Protein AF-0000000070449171 (afdb_homodimer)

Structure (mmCIF, N/CA/C/O backbone):
data_AF-0000000070449171-model_v1
#
loop_
_entity.id
_entity.type
_entity.pdbx_description
1 polymer 'BTB domain-containing protein'
#
loop_
_atom_site.group_PDB
_atom_site.id
_atom_site.type_symbol
_atom_site.label_atom_id
_atom_site.label_alt_id
_atom_site.label_comp_id
_atom_site.label_asym_id
_atom_site.label_entity_id
_atom_site.label_seq_id
_atom_site.pdbx_PDB_ins_code
_atom_site.Cartn_x
_atom_site.Cartn_y
_atom_site.Cartn_z
_atom_site.occupancy
_atom_site.B_iso_or_equiv
_atom_site.auth_seq_id
_atom_site.auth_comp_id
_atom_site.auth_asym_id
_atom_site.auth_atom_id
_atom_site.pdbx_PDB_model_num
ATOM 1 N N . MET A 1 1 ? 12.438 19.812 -3.943 1 69.62 1 MET A N 1
ATOM 2 C CA . MET A 1 1 ? 13.562 18.891 -3.783 1 69.62 1 MET A CA 1
ATOM 3 C C . MET A 1 1 ? 13.094 17.453 -3.805 1 69.62 1 MET A C 1
ATOM 5 O O . MET A 1 1 ? 12.023 17.125 -3.287 1 69.62 1 MET A O 1
ATOM 9 N N . GLU A 1 2 ? 13.648 16.672 -4.684 1 76.88 2 GLU A N 1
ATOM 10 C CA . GLU A 1 2 ? 13.242 15.281 -4.844 1 76.88 2 GLU A CA 1
ATOM 11 C C . GLU A 1 2 ? 14.25 14.336 -4.195 1 76.88 2 GLU A C 1
ATOM 13 O O . GLU A 1 2 ? 15.453 14.586 -4.234 1 76.88 2 GLU A O 1
ATOM 18 N N . ILE A 1 3 ? 13.789 13.547 -3.246 1 82.44 3 ILE A N 1
ATOM 19 C CA . ILE A 1 3 ? 14.633 12.516 -2.654 1 82.44 3 ILE A CA 1
ATOM 20 C C . ILE A 1 3 ? 14.898 11.414 -3.68 1 82.44 3 ILE A C 1
ATOM 22 O O . ILE A 1 3 ? 13.969 10.773 -4.172 1 82.44 3 ILE A O 1
ATOM 26 N N . PRO A 1 4 ? 16.156 11.227 -4.027 1 81.81 4 PRO A N 1
ATOM 27 C CA . PRO A 1 4 ? 16.469 10.188 -5.012 1 81.81 4 PRO A CA 1
ATOM 28 C C . PRO A 1 4 ? 16.078 8.789 -4.531 1 81.81 4 PRO A C 1
ATOM 30 O O . PRO A 1 4 ? 16.219 8.484 -3.346 1 81.81 4 PRO A O 1
ATOM 33 N N . ASN A 1 5 ? 15.492 7.977 -5.328 1 88.94 5 ASN A N 1
ATOM 34 C CA . ASN A 1 5 ? 15.164 6.578 -5.082 1 88.94 5 ASN A CA 1
ATOM 35 C C . ASN A 1 5 ? 14.156 6.434 -3.943 1 88.94 5 ASN A C 1
ATOM 37 O O . ASN A 1 5 ? 14.148 5.418 -3.244 1 88.94 5 ASN A O 1
ATOM 41 N N . PHE A 1 6 ? 13.43 7.488 -3.67 1 92 6 PHE A N 1
ATOM 42 C CA . PHE A 1 6 ? 12.43 7.484 -2.613 1 92 6 PHE A CA 1
ATOM 43 C C . PHE A 1 6 ? 11.477 6.301 -2.775 1 92 6 PHE A C 1
ATOM 45 O O . PHE A 1 6 ? 11.219 5.57 -1.817 1 92 6 PHE A O 1
ATOM 52 N N . GLY A 1 7 ? 11 6.082 -3.969 1 94.62 7 GLY A N 1
ATOM 53 C CA . GLY A 1 7 ? 10.086 4.984 -4.23 1 94.62 7 GLY A CA 1
ATOM 54 C C . GLY A 1 7 ? 10.672 3.627 -3.885 1 94.62 7 GLY A C 1
ATOM 55 O O . GLY A 1 7 ? 9.969 2.764 -3.35 1 94.62 7 GLY A O 1
ATOM 56 N N . ASN A 1 8 ? 11.938 3.512 -4.141 1 93.81 8 ASN A N 1
ATOM 57 C CA . ASN A 1 8 ? 12.602 2.254 -3.805 1 93.81 8 ASN A CA 1
ATOM 58 C C . ASN A 1 8 ? 12.625 2.02 -2.297 1 93.81 8 ASN A C 1
ATOM 60 O O . ASN A 1 8 ? 12.445 0.893 -1.835 1 93.81 8 ASN A O 1
ATOM 64 N N . SER A 1 9 ? 12.906 3.078 -1.554 1 94.5 9 SER A N 1
ATOM 65 C CA . SER 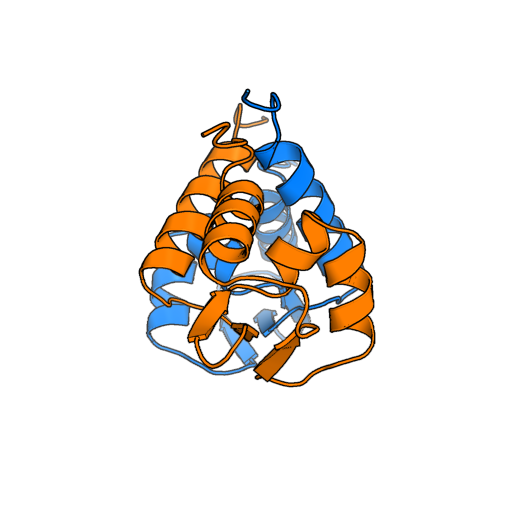A 1 9 ? 12.93 2.963 -0.099 1 94.5 9 SER A CA 1
ATOM 66 C C . SER A 1 9 ? 11.547 2.617 0.449 1 94.5 9 SER A C 1
ATOM 68 O O . SER A 1 9 ? 11.422 1.805 1.369 1 94.5 9 SER A O 1
ATOM 70 N N . ILE A 1 10 ? 10.562 3.203 -0.082 1 95.81 10 ILE A N 1
ATOM 71 C CA . ILE A 1 10 ? 9.203 2.932 0.371 1 95.81 10 ILE A CA 1
ATOM 72 C C . ILE A 1 10 ? 8.836 1.479 0.077 1 95.81 10 ILE A C 1
ATOM 74 O O . ILE A 1 10 ? 8.281 0.785 0.933 1 95.81 10 ILE A O 1
ATOM 78 N N . LEU A 1 11 ? 9.156 1.033 -1.124 1 96 11 LEU A N 1
ATOM 79 C CA . LEU A 1 11 ? 8.836 -0.342 -1.486 1 96 11 LEU A CA 1
ATOM 80 C C . LEU A 1 11 ? 9.562 -1.329 -0.583 1 96 11 LEU A C 1
ATOM 82 O O . LEU A 1 11 ? 9.016 -2.367 -0.214 1 96 11 LEU A O 1
ATOM 86 N N . GLU A 1 12 ? 10.797 -1.01 -0.216 1 95.88 12 GLU A N 1
ATOM 87 C CA . GLU A 1 12 ? 11.539 -1.842 0.726 1 95.88 12 GLU A CA 1
ATOM 88 C C . GLU A 1 12 ? 10.828 -1.921 2.072 1 95.88 12 GLU A C 1
ATOM 90 O O . GLU A 1 12 ? 10.75 -2.994 2.676 1 95.88 12 GLU A O 1
ATOM 95 N N 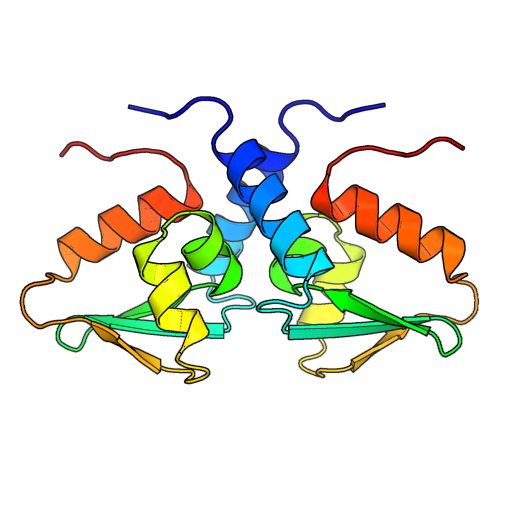. CYS A 1 13 ? 10.383 -0.818 2.543 1 97 13 CYS A N 1
ATOM 96 C CA . CYS A 1 13 ? 9.641 -0.789 3.799 1 97 13 CYS A CA 1
ATOM 97 C C . CYS A 1 13 ? 8.344 -1.582 3.688 1 97 13 CYS A C 1
ATOM 99 O O . CYS A 1 13 ? 7.992 -2.338 4.594 1 97 13 CYS A O 1
ATOM 101 N N . LEU A 1 14 ? 7.684 -1.421 2.586 1 97.81 14 LEU A N 1
ATOM 102 C CA . LEU A 1 14 ? 6.453 -2.176 2.369 1 97.81 14 LEU A CA 1
ATOM 103 C C . LEU A 1 14 ? 6.727 -3.676 2.389 1 97.81 14 LEU A C 1
ATOM 105 O O . LEU A 1 14 ? 5.941 -4.449 2.941 1 97.81 14 LEU A O 1
ATOM 109 N N . ASN A 1 15 ? 7.832 -4.047 1.754 1 97.56 15 ASN A N 1
ATOM 110 C CA . ASN A 1 15 ? 8.203 -5.457 1.777 1 97.56 15 ASN A CA 1
ATOM 111 C C . ASN A 1 15 ? 8.445 -5.949 3.201 1 97.56 15 ASN A C 1
ATOM 113 O O . ASN A 1 15 ? 8.031 -7.055 3.559 1 97.56 15 ASN A O 1
ATOM 117 N N . GLU A 1 16 ? 9.094 -5.145 4.035 1 97.62 16 GLU A N 1
ATOM 118 C CA . GLU A 1 16 ? 9.312 -5.496 5.434 1 97.62 16 GLU A CA 1
ATOM 119 C C . GLU A 1 16 ? 7.996 -5.633 6.188 1 97.62 16 GLU A C 1
ATOM 121 O O . GLU A 1 16 ? 7.828 -6.543 7 1 97.62 16 GLU A O 1
ATOM 126 N N . GLN A 1 17 ? 7.172 -4.734 5.957 1 97.19 17 GLN A N 1
ATOM 127 C CA . GLN A 1 17 ? 5.844 -4.812 6.555 1 97.19 17 GLN A CA 1
ATOM 128 C C . GLN A 1 17 ? 5.152 -6.121 6.191 1 97.19 17 GLN A C 1
ATOM 130 O O . GLN A 1 17 ? 4.602 -6.801 7.059 1 97.19 17 GLN A O 1
ATOM 135 N N . ARG A 1 18 ? 5.18 -6.453 4.891 1 97.31 18 ARG A N 1
ATOM 136 C CA . ARG A 1 18 ? 4.559 -7.684 4.418 1 97.31 18 ARG A CA 1
ATOM 137 C C . ARG A 1 18 ? 5.156 -8.898 5.117 1 97.31 18 ARG A C 1
ATOM 139 O O . ARG A 1 18 ? 4.422 -9.789 5.566 1 97.31 18 ARG A O 1
ATOM 146 N N . LEU A 1 19 ? 6.469 -8.922 5.234 1 96.19 19 LEU A N 1
ATOM 147 C CA . LEU A 1 19 ? 7.164 -10.047 5.84 1 96.19 19 LEU A CA 1
ATOM 148 C C . LEU A 1 19 ? 6.801 -10.18 7.316 1 96.19 19 LEU A C 1
ATOM 150 O O . LEU A 1 19 ? 6.82 -11.281 7.867 1 96.19 19 LEU A O 1
ATOM 154 N N . GLN A 1 20 ? 6.348 -9.086 7.914 1 96.12 20 GLN A N 1
ATOM 155 C CA . GLN A 1 20 ? 5.949 -9.078 9.32 1 96.12 20 GLN A CA 1
ATOM 156 C C . GLN A 1 20 ? 4.438 -9.219 9.461 1 96.12 20 GLN A C 1
ATOM 158 O O . GLN A 1 20 ? 3.916 -9.242 10.578 1 96.12 20 GLN A O 1
ATOM 163 N N . GLY A 1 21 ? 3.697 -9.266 8.328 1 95.5 21 GLY A N 1
ATOM 164 C CA . GLY A 1 21 ? 2.246 -9.359 8.352 1 95.5 21 GLY A CA 1
ATOM 165 C C . GLY A 1 21 ? 1.575 -8.062 8.766 1 95.5 21 GLY A C 1
ATOM 166 O O . GLY A 1 21 ? 0.448 -8.07 9.258 1 95.5 21 GLY A O 1
ATOM 167 N N . LEU A 1 22 ? 2.322 -6.969 8.57 1 94.31 22 LEU A N 1
ATOM 168 C CA . LEU A 1 22 ? 1.827 -5.672 9.016 1 94.31 22 LEU A CA 1
ATOM 169 C C . LEU A 1 22 ? 1.048 -4.977 7.906 1 94.31 22 LEU A C 1
ATOM 171 O O . LEU A 1 22 ? 1.502 -4.93 6.758 1 94.31 22 LEU A O 1
ATOM 175 N N . PHE A 1 23 ? -0.17 -4.457 8.234 1 94.75 23 PHE A N 1
ATOM 176 C CA . PHE A 1 23 ? -1.026 -3.629 7.395 1 94.75 23 PHE A CA 1
ATOM 177 C C . PHE A 1 23 ? -1.477 -4.398 6.156 1 94.75 23 PHE A C 1
ATOM 179 O O . PHE A 1 23 ? -1.854 -3.795 5.152 1 94.75 23 PHE A O 1
ATOM 186 N N . CYS A 1 24 ? -1.362 -5.66 6.113 1 96.62 24 CYS A N 1
ATOM 187 C CA . CYS A 1 24 ? -1.848 -6.449 4.984 1 96.62 24 CYS A CA 1
ATOM 188 C C . CYS A 1 24 ? -3.369 -6.535 4.992 1 96.62 24 CYS A C 1
ATOM 190 O O . CYS A 1 24 ? -3.971 -6.84 6.023 1 96.62 24 CYS A O 1
ATOM 192 N N . ASP A 1 25 ? -3.939 -6.375 3.795 1 95.81 25 ASP A N 1
ATOM 193 C CA . ASP A 1 25 ? -5.398 -6.367 3.75 1 95.81 25 ASP A CA 1
ATOM 194 C C . ASP A 1 25 ? -5.926 -7.496 2.867 1 95.81 25 ASP A C 1
ATOM 196 O O . ASP A 1 25 ? -7.129 -7.578 2.605 1 95.81 25 ASP A O 1
ATOM 200 N N . VAL A 1 26 ? -5.059 -8.367 2.363 1 96.38 26 VAL A N 1
ATOM 201 C CA . VAL A 1 26 ? -5.516 -9.508 1.575 1 96.38 26 VAL A CA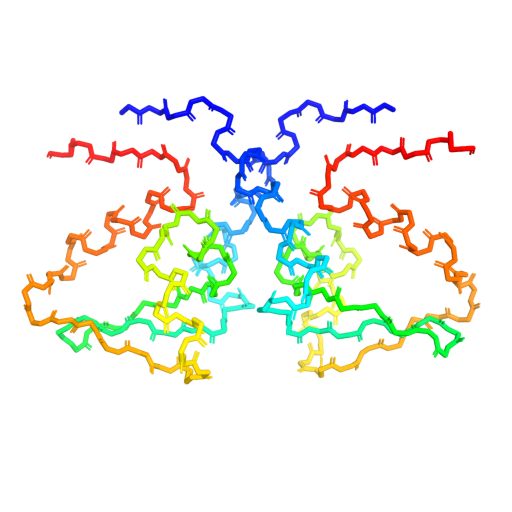 1
ATOM 202 C C . VAL A 1 26 ? -4.637 -10.727 1.866 1 96.38 26 VAL A C 1
ATOM 204 O O . VAL A 1 26 ? -3.441 -10.586 2.141 1 96.38 26 VAL A O 1
ATOM 207 N N . SER A 1 27 ? -5.207 -11.836 1.903 1 98 27 SER A N 1
ATOM 208 C CA . SER A 1 27 ? -4.52 -13.117 1.893 1 98 27 SER A CA 1
ATOM 209 C C . SER A 1 27 ? -4.777 -13.875 0.591 1 98 27 SER A C 1
ATOM 211 O O . SER A 1 27 ? -5.926 -14.141 0.237 1 98 27 SER A O 1
ATOM 213 N N . VAL A 1 28 ? -3.764 -14.164 -0.137 1 96.75 28 VAL A N 1
ATOM 214 C CA . VAL A 1 28 ? -3.873 -14.922 -1.377 1 96.75 28 VAL A CA 1
ATOM 215 C C . VAL A 1 28 ? -3.613 -16.406 -1.099 1 96.75 28 VAL A C 1
ATOM 217 O O . VAL A 1 28 ? -2.543 -16.766 -0.612 1 96.75 28 VAL A O 1
ATOM 220 N N . VAL A 1 29 ? -4.566 -17.219 -1.411 1 97.75 29 VAL A N 1
ATOM 221 C CA . VAL A 1 29 ? -4.461 -18.641 -1.107 1 97.75 29 VAL A CA 1
ATOM 222 C C . VAL A 1 29 ? -4.133 -19.422 -2.379 1 97.75 29 VAL A C 1
ATOM 224 O O . VAL A 1 29 ? -4.816 -19.281 -3.396 1 97.75 29 VAL A O 1
ATOM 227 N N . VAL A 1 30 ? -3.074 -20.125 -2.273 1 96.19 30 VAL A N 1
ATOM 228 C CA . VAL A 1 30 ? -2.625 -21 -3.355 1 96.19 30 VAL A CA 1
ATOM 229 C C . VAL A 1 30 ? -2.475 -22.422 -2.838 1 96.19 30 VAL A C 1
ATOM 231 O O . VAL A 1 30 ? -1.587 -22.719 -2.029 1 96.19 30 VAL A O 1
ATOM 234 N N . LYS A 1 31 ? -3.32 -23.297 -3.32 1 96.12 31 LYS A N 1
ATOM 235 C CA . LYS A 1 31 ? -3.32 -24.703 -2.918 1 96.12 31 LYS A CA 1
ATOM 236 C C . LYS A 1 31 ? -3.25 -24.844 -1.399 1 96.12 31 LYS A C 1
ATOM 238 O O . LYS A 1 31 ? -2.426 -25.594 -0.876 1 96.12 31 LYS A O 1
ATOM 243 N N . GLY A 1 32 ? -4.012 -24.109 -0.748 1 95.69 32 GLY A N 1
ATOM 244 C CA . GLY A 1 32 ? -4.164 -24.219 0.694 1 95.69 32 GLY A CA 1
ATOM 245 C C . GLY A 1 32 ? -3.145 -23.406 1.467 1 95.69 32 GLY A C 1
ATOM 246 O O . GLY A 1 32 ? -3.223 -23.297 2.693 1 95.69 32 GLY A O 1
ATOM 247 N N . HIS A 1 33 ? -2.152 -22.781 0.855 1 97 33 HIS A N 1
ATOM 248 C CA . HIS A 1 33 ? -1.165 -21.922 1.505 1 97 33 HIS A CA 1
ATOM 249 C C . HIS A 1 33 ? -1.551 -20.453 1.394 1 97 33 HIS A C 1
ATOM 251 O O . HIS A 1 33 ? -1.795 -19.953 0.293 1 97 33 HIS A O 1
ATOM 257 N N . ALA A 1 34 ? -1.559 -19.812 2.5 1 97.19 34 ALA A N 1
ATOM 258 C CA . ALA A 1 34 ? -1.958 -18.406 2.527 1 97.19 34 ALA A CA 1
ATOM 259 C C . ALA A 1 34 ? -0.739 -17.5 2.537 1 97.19 34 ALA A C 1
ATOM 261 O O . ALA A 1 34 ? 0.217 -17.734 3.281 1 97.19 34 ALA A O 1
ATOM 262 N N . PHE A 1 35 ? -0.812 -16.453 1.698 1 97.19 35 PHE A N 1
ATOM 263 C CA . PHE A 1 35 ? 0.196 -15.406 1.624 1 97.19 35 PHE A CA 1
ATOM 264 C C . PHE A 1 35 ? -0.427 -14.039 1.879 1 97.19 35 PHE A C 1
ATOM 266 O O . PHE A 1 35 ? -1.294 -13.594 1.122 1 97.19 35 PHE A O 1
ATOM 273 N N . LYS A 1 36 ? 0.024 -13.375 2.908 1 97.75 36 LYS A N 1
ATOM 274 C CA . LYS A 1 36 ? -0.478 -12.039 3.213 1 97.75 36 LYS A CA 1
ATOM 275 C C . LYS A 1 36 ? 0.198 -10.984 2.338 1 97.75 36 LYS A C 1
ATOM 277 O O . LYS A 1 36 ? 1.395 -11.078 2.057 1 97.75 36 LYS A O 1
ATOM 282 N N . ALA A 1 37 ? -0.631 -10.023 1.954 1 98 37 ALA A N 1
ATOM 283 C CA . ALA A 1 37 ? -0.087 -8.961 1.111 1 98 37 ALA A CA 1
ATOM 284 C C . ALA A 1 37 ? -0.945 -7.703 1.194 1 98 37 ALA A C 1
ATOM 286 O O . ALA A 1 37 ? -1.974 -7.688 1.875 1 98 37 ALA A O 1
ATOM 287 N N . HIS A 1 38 ? -0.41 -6.688 0.634 1 98.25 38 HIS A N 1
ATOM 288 C CA . HIS A 1 38 ? -1.18 -5.469 0.421 1 98.25 38 HIS A CA 1
ATOM 289 C C . HIS A 1 38 ? -1.84 -5.465 -0.954 1 98.25 38 HIS A C 1
ATOM 291 O O . HIS A 1 38 ? -1.155 -5.555 -1.976 1 98.25 38 HIS A O 1
ATOM 297 N N . ARG A 1 39 ? -3.182 -5.273 -1.076 1 96.88 39 ARG A N 1
ATOM 298 C CA . ARG A 1 39 ? -3.898 -5.219 -2.348 1 96.88 39 ARG A CA 1
ATOM 299 C C . ARG A 1 39 ? -3.314 -4.141 -3.258 1 96.88 39 ARG A C 1
ATOM 301 O O . ARG A 1 39 ? -3.066 -4.391 -4.441 1 96.88 39 ARG A O 1
ATOM 308 N N . ALA A 1 40 ? -3.09 -2.979 -2.68 1 97 40 ALA A N 1
ATOM 309 C CA . ALA A 1 40 ? -2.646 -1.822 -3.453 1 97 40 ALA A CA 1
ATOM 310 C C . ALA A 1 40 ? -1.298 -2.09 -4.113 1 97 40 ALA A C 1
ATOM 312 O O . ALA A 1 40 ? -1.088 -1.731 -5.277 1 97 40 ALA A O 1
ATOM 313 N N . VAL A 1 41 ? -0.323 -2.73 -3.404 1 98 41 VAL A N 1
ATOM 314 C CA . VAL A 1 41 ? 1.004 -3.004 -3.947 1 98 41 VAL A CA 1
ATOM 315 C C . VAL A 1 41 ? 0.902 -4.039 -5.066 1 98 41 VAL A C 1
ATOM 317 O O . VAL A 1 41 ? 1.483 -3.859 -6.141 1 98 41 VAL A O 1
ATOM 320 N N . LEU A 1 42 ? 0.134 -5.113 -4.832 1 96.69 42 LEU A N 1
ATOM 321 C CA . LEU A 1 42 ? -0.043 -6.133 -5.859 1 96.69 42 LEU A CA 1
ATOM 322 C C . LEU A 1 42 ? -0.696 -5.543 -7.105 1 96.69 42 LEU A C 1
ATOM 324 O O . LEU A 1 42 ? -0.255 -5.805 -8.227 1 96.69 42 LEU A O 1
ATOM 328 N N . ALA A 1 43 ? -1.74 -4.711 -6.93 1 96.75 43 ALA A N 1
ATOM 329 C CA . ALA A 1 43 ? -2.447 -4.094 -8.047 1 96.75 43 ALA A CA 1
ATOM 330 C C . ALA A 1 43 ? -1.547 -3.111 -8.789 1 96.75 43 ALA A C 1
ATOM 332 O O . ALA A 1 43 ? -1.683 -2.93 -10.008 1 96.75 43 ALA A O 1
ATOM 333 N N . ALA A 1 44 ? -0.666 -2.5 -8.078 1 96.25 44 ALA A N 1
ATOM 334 C CA . ALA A 1 44 ? 0.265 -1.547 -8.68 1 96.25 44 ALA A CA 1
ATOM 335 C C . ALA A 1 44 ? 1.316 -2.262 -9.523 1 96.25 44 ALA A C 1
ATOM 337 O O . ALA A 1 44 ? 1.813 -1.708 -10.508 1 96.25 44 ALA A O 1
ATOM 338 N N . SER A 1 45 ? 1.685 -3.48 -9.164 1 93.38 45 SER A N 1
ATOM 339 C CA . SER A 1 45 ? 2.799 -4.199 -9.773 1 93.38 45 SER A CA 1
ATOM 340 C C . SER A 1 45 ? 2.322 -5.109 -10.898 1 93.38 45 SER A C 1
ATOM 342 O O . SER A 1 45 ? 3.109 -5.5 -11.766 1 93.38 45 SER A O 1
ATOM 344 N N . SER A 1 46 ? 1.056 -5.535 -10.875 1 91.75 46 SER A N 1
ATOM 345 C CA . SER A 1 46 ? 0.546 -6.555 -11.789 1 91.75 46 SER A CA 1
ATOM 346 C C . SER A 1 46 ? -0.878 -6.238 -12.234 1 91.75 46 SER A C 1
ATOM 348 O O . SER A 1 46 ? -1.768 -6.055 -11.398 1 91.75 46 SER A O 1
ATOM 350 N N . SER A 1 47 ? -1.125 -6.25 -13.547 1 91.25 47 SER A N 1
ATOM 351 C CA . SER A 1 47 ? -2.461 -6.039 -14.094 1 91.25 47 SER A CA 1
ATOM 352 C C . SER A 1 47 ? -3.4 -7.18 -13.719 1 91.25 47 SER A C 1
ATOM 354 O O . SER A 1 47 ? -4.605 -6.973 -13.57 1 91.25 47 SER A O 1
ATOM 356 N N . TYR A 1 48 ? -2.918 -8.281 -13.609 1 90.56 48 TYR A N 1
ATOM 357 C CA . TYR A 1 48 ? -3.729 -9.422 -13.188 1 90.56 48 TYR A CA 1
ATOM 358 C C . TYR A 1 48 ? -4.336 -9.172 -11.812 1 90.56 48 TYR A C 1
ATOM 360 O O . TYR A 1 48 ? -5.547 -9.305 -11.625 1 90.56 48 TYR A O 1
ATOM 368 N N . PHE A 1 49 ? -3.518 -8.781 -10.891 1 93.94 49 PHE A N 1
ATOM 369 C CA . PHE A 1 49 ? -4.008 -8.539 -9.539 1 93.94 49 PHE A CA 1
ATOM 370 C C . PHE A 1 49 ? -4.891 -7.293 -9.5 1 93.94 49 PHE A C 1
ATOM 372 O O . PHE A 1 49 ? -5.863 -7.242 -8.742 1 93.94 49 PHE A O 1
ATOM 379 N N . ARG A 1 50 ? -4.523 -6.332 -10.305 1 94.31 50 ARG A N 1
ATOM 380 C CA . ARG A 1 50 ? -5.375 -5.152 -10.398 1 94.31 50 ARG A CA 1
ATOM 381 C C . ARG A 1 50 ? -6.801 -5.531 -10.773 1 94.31 50 ARG A C 1
ATOM 383 O O . ARG A 1 50 ? -7.758 -5.105 -10.125 1 94.31 50 ARG A O 1
ATOM 390 N N . ASP A 1 51 ? -7.008 -6.355 -11.758 1 92.81 51 ASP A N 1
ATOM 391 C CA . ASP A 1 51 ? -8.32 -6.812 -12.203 1 92.81 51 ASP A CA 1
ATOM 392 C C . ASP A 1 51 ? -8.984 -7.684 -11.141 1 92.81 51 ASP A C 1
ATOM 394 O O . ASP A 1 51 ? -10.18 -7.539 -10.867 1 92.81 51 ASP A O 1
ATOM 398 N N . LEU A 1 52 ? -8.266 -8.477 -10.57 1 91.56 52 LEU A N 1
ATOM 399 C CA . LEU A 1 52 ? -8.773 -9.406 -9.562 1 91.56 52 LEU A CA 1
ATOM 400 C C . LEU A 1 52 ? -9.359 -8.648 -8.375 1 91.56 52 LEU A C 1
ATOM 402 O O . LEU A 1 52 ? -10.453 -8.977 -7.91 1 91.56 52 LEU A O 1
ATOM 406 N N . PHE A 1 53 ? -8.625 -7.629 -7.93 1 93.75 53 PHE A N 1
ATOM 407 C CA . PHE A 1 53 ? -9.039 -6.93 -6.719 1 93.75 53 PHE A CA 1
ATOM 408 C C . PHE A 1 53 ? -10.062 -5.848 -7.039 1 93.75 53 PHE A C 1
ATOM 410 O O . PHE A 1 53 ? -10.742 -5.34 -6.145 1 93.75 53 PHE A O 1
ATOM 417 N N . HIS A 1 54 ? -10.086 -5.422 -8.266 1 90.5 54 HIS A N 1
ATOM 418 C CA . HIS A 1 54 ? -11.148 -4.516 -8.672 1 90.5 54 HIS A CA 1
ATOM 419 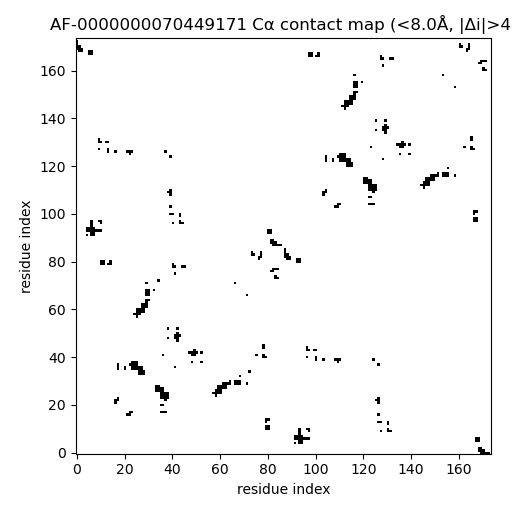C C . HIS A 1 54 ? -12.516 -5.176 -8.539 1 90.5 54 HIS A C 1
ATOM 421 O O . HIS A 1 54 ? -13.5 -4.52 -8.188 1 90.5 54 HIS A O 1
ATOM 427 N N . SER A 1 55 ? -12.547 -6.41 -8.711 1 87.69 55 SER A N 1
ATOM 428 C CA . SER A 1 55 ? -13.797 -7.156 -8.734 1 87.69 55 SER A CA 1
ATOM 429 C C . SER A 1 55 ? -14.148 -7.703 -7.355 1 87.69 55 SER A C 1
ATOM 431 O O . SER A 1 55 ? -15.312 -7.984 -7.074 1 87.69 55 SER A O 1
ATOM 433 N N . SER A 1 56 ? -13.102 -7.754 -6.539 1 87.44 56 SER A N 1
ATOM 434 C CA . SER A 1 56 ? -13.352 -8.406 -5.258 1 87.44 56 SER A CA 1
ATOM 435 C C . SER A 1 56 ? -12.852 -7.555 -4.094 1 87.44 56 SER A C 1
ATOM 437 O O . SER A 1 56 ? -11.75 -7.004 -4.152 1 87.44 56 SER A O 1
ATOM 439 N N . LYS A 1 57 ? -13.672 -7.492 -3.076 1 88.88 57 LYS A N 1
ATOM 440 C CA . LYS A 1 57 ? -13.273 -6.812 -1.849 1 88.88 57 LYS A CA 1
ATOM 441 C C . LYS A 1 57 ? -13.008 -7.812 -0.727 1 88.88 57 LYS A C 1
ATOM 443 O O . LYS A 1 57 ? -12.781 -7.422 0.419 1 88.88 57 LYS A O 1
ATOM 448 N N . SER A 1 58 ? -12.938 -9.086 -1.093 1 94.44 58 SER A N 1
ATOM 449 C CA . SER A 1 58 ? -12.758 -10.125 -0.086 1 94.44 58 SER A CA 1
ATOM 450 C C . SER A 1 58 ? -11.359 -10.07 0.525 1 94.44 58 SER A C 1
ATOM 452 O O . SER A 1 58 ? -10.383 -9.773 -0.168 1 94.44 58 SER A O 1
ATOM 454 N N . ALA A 1 59 ? -11.383 -10.484 1.812 1 94.81 59 ALA A N 1
ATOM 455 C CA . ALA A 1 59 ? -10.102 -10.516 2.51 1 94.81 59 ALA A CA 1
ATOM 456 C C . ALA A 1 59 ? -9.25 -11.695 2.049 1 94.81 59 ALA A C 1
ATOM 458 O O . ALA A 1 59 ? -8.039 -11.727 2.287 1 94.81 59 ALA A O 1
ATOM 459 N N . VAL A 1 60 ? -9.938 -12.648 1.52 1 96.75 60 VAL A N 1
ATOM 460 C CA . VAL A 1 60 ? -9.242 -13.844 1.057 1 96.75 60 VAL A CA 1
ATOM 461 C C . VAL A 1 60 ? -9.586 -14.109 -0.408 1 96.75 60 VAL A C 1
ATOM 463 O O . VAL A 1 60 ? -10.758 -14.055 -0.796 1 96.75 60 VAL A O 1
ATOM 466 N N . VAL A 1 61 ? -8.602 -14.297 -1.198 1 96.12 61 VAL A N 1
ATOM 467 C CA . VAL A 1 61 ? -8.797 -14.633 -2.605 1 96.12 61 VAL A CA 1
ATOM 468 C C . VAL A 1 61 ? -8.016 -15.898 -2.943 1 96.12 61 VAL A C 1
ATOM 470 O O . VAL A 1 61 ? -6.875 -16.062 -2.516 1 96.12 61 VAL A O 1
ATOM 473 N N . GLU A 1 62 ? -8.656 -16.766 -3.643 1 95.81 62 GLU A N 1
ATOM 474 C CA . GLU A 1 62 ? -8.016 -18.016 -4.062 1 95.81 62 GLU A CA 1
ATOM 475 C C . GLU A 1 62 ? -7.645 -17.984 -5.539 1 95.81 62 GLU A C 1
ATOM 477 O O . GLU A 1 62 ? -8.445 -17.547 -6.375 1 95.81 62 GLU A O 1
ATOM 482 N N . LEU A 1 63 ? -6.43 -18.406 -5.828 1 95.19 63 LEU A N 1
ATOM 483 C CA . LEU A 1 63 ? -5.973 -18.422 -7.215 1 95.19 63 LEU A CA 1
ATOM 484 C C . LEU A 1 63 ? -6.27 -19.766 -7.867 1 95.19 63 LEU A C 1
ATOM 486 O O . LEU A 1 63 ? -6.492 -20.766 -7.172 1 95.19 63 LEU A O 1
ATOM 490 N N . PRO A 1 64 ? -6.215 -19.812 -9.234 1 92.06 64 PRO A N 1
ATOM 491 C CA . PRO A 1 64 ? -6.465 -21.047 -9.961 1 92.06 64 PRO A CA 1
ATOM 492 C C . PRO A 1 64 ? -5.516 -22.172 -9.547 1 92.06 64 PRO A C 1
ATOM 494 O O . PRO A 1 64 ? -4.379 -21.906 -9.148 1 92.06 64 PRO A O 1
ATOM 497 N N . ALA A 1 65 ? -5.879 -23.438 -9.773 1 92.12 65 ALA A N 1
ATOM 498 C CA . ALA A 1 65 ? -5.164 -24.641 -9.336 1 92.12 65 ALA A CA 1
ATOM 499 C C . ALA A 1 65 ? -3.836 -24.781 -10.07 1 92.12 65 ALA A C 1
ATOM 501 O O . ALA A 1 65 ? -2.934 -25.484 -9.609 1 92.12 65 ALA A O 1
ATOM 502 N N . ALA A 1 66 ? -3.732 -24.141 -11.172 1 90.75 66 ALA A N 1
ATOM 503 C CA . ALA A 1 66 ? -2.512 -24.234 -11.969 1 90.75 66 ALA A CA 1
ATOM 504 C C . ALA A 1 66 ? -1.351 -23.531 -11.273 1 90.75 66 ALA A C 1
ATOM 506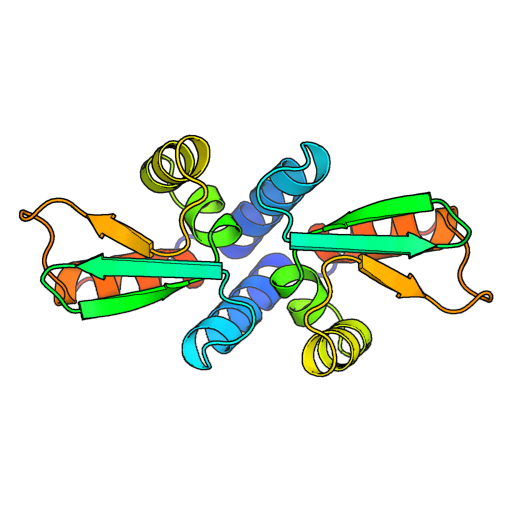 O O . ALA A 1 66 ? -0.184 -23.812 -11.555 1 90.75 66 ALA A O 1
ATOM 507 N N . VAL A 1 67 ? -1.663 -22.625 -10.352 1 91.38 67 VAL A N 1
ATOM 508 C CA . VAL A 1 67 ? -0.61 -21.875 -9.672 1 91.38 67 VAL A CA 1
ATOM 509 C C . VAL A 1 67 ? -0.067 -22.688 -8.5 1 91.38 67 VAL A C 1
ATOM 511 O O . VAL A 1 67 ? -0.837 -23.25 -7.723 1 91.38 67 VAL A O 1
ATOM 514 N N . GLN A 1 68 ? 1.312 -22.734 -8.461 1 91.56 68 GLN A N 1
ATOM 515 C CA . GLN A 1 68 ? 1.976 -23.453 -7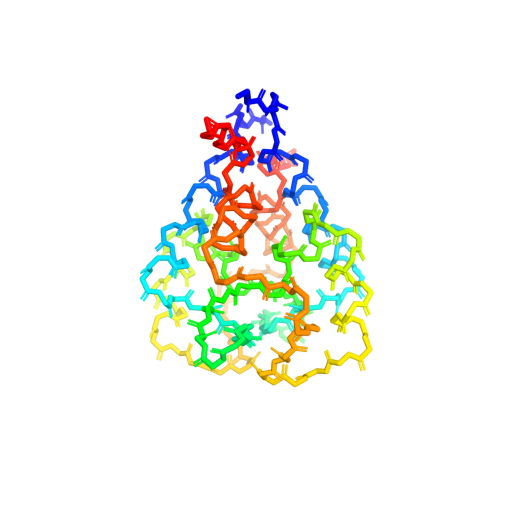.379 1 91.56 68 GLN A CA 1
ATOM 516 C C . GLN A 1 68 ? 2.438 -22.484 -6.289 1 91.56 68 GLN A C 1
ATOM 518 O O . GLN A 1 68 ? 2.883 -21.375 -6.582 1 91.56 68 GLN A O 1
ATOM 523 N N . PRO A 1 69 ? 2.525 -22.938 -4.973 1 94.94 69 PRO A N 1
ATOM 524 C CA . PRO A 1 69 ? 2.924 -22.062 -3.867 1 94.94 69 PRO A CA 1
ATOM 525 C C . PRO A 1 69 ? 4.336 -21.5 -4.035 1 94.94 69 PRO A C 1
ATOM 527 O O . PRO A 1 69 ? 4.566 -20.312 -3.803 1 94.94 69 PRO A O 1
ATOM 530 N N . GLN A 1 70 ? 5.246 -22.312 -4.414 1 91.25 70 GLN A N 1
ATOM 531 C CA . GLN A 1 70 ? 6.621 -21.859 -4.547 1 91.25 70 GLN A CA 1
ATOM 532 C C . GLN A 1 70 ? 6.746 -20.797 -5.641 1 91.25 70 GLN A C 1
ATOM 534 O O . GLN A 1 70 ? 7.48 -19.828 -5.484 1 91.25 70 GLN A O 1
ATOM 539 N N . SER A 1 71 ? 6.078 -21.047 -6.742 1 90.25 71 SER A N 1
ATOM 540 C CA . SER A 1 71 ? 6.094 -20.078 -7.832 1 90.25 71 SER A CA 1
ATOM 541 C C . SER A 1 71 ? 5.438 -18.766 -7.414 1 90.25 71 SER A C 1
ATOM 543 O O . SER A 1 71 ? 5.934 -17.688 -7.738 1 90.25 71 SER A O 1
ATOM 545 N N . PHE A 1 72 ? 4.301 -18.859 -6.719 1 94.31 72 PHE A N 1
ATOM 546 C CA . PHE A 1 72 ? 3.613 -17.656 -6.277 1 94.31 72 PHE A CA 1
ATOM 547 C C . PHE A 1 72 ? 4.48 -16.859 -5.309 1 94.31 72 PHE A C 1
ATOM 549 O O . PHE A 1 72 ? 4.496 -15.625 -5.348 1 94.31 72 PHE A O 1
ATOM 556 N N . GLN A 1 73 ? 5.238 -17.562 -4.438 1 94.25 73 GLN A N 1
ATOM 557 C CA . GLN A 1 73 ? 6.145 -16.891 -3.514 1 94.25 73 GLN A CA 1
ATOM 558 C C . GLN A 1 73 ? 7.156 -16.031 -4.266 1 94.25 73 GLN A C 1
ATOM 560 O O . GLN A 1 73 ? 7.465 -14.906 -3.844 1 94.25 73 GLN A O 1
ATOM 565 N N . GLN A 1 74 ? 7.684 -16.547 -5.363 1 90.06 74 GLN A N 1
ATOM 566 C CA . GLN A 1 74 ? 8.633 -15.789 -6.18 1 90.06 74 GLN A CA 1
ATOM 567 C C . GLN A 1 74 ? 7.961 -14.578 -6.824 1 90.06 74 GLN A C 1
ATOM 569 O O . GLN A 1 74 ? 8.555 -13.5 -6.902 1 90.06 74 GLN A O 1
ATOM 574 N N . ILE A 1 75 ? 6.75 -14.812 -7.324 1 92 75 ILE A N 1
ATOM 575 C CA . ILE A 1 75 ? 5.988 -13.734 -7.941 1 92 75 ILE A CA 1
ATOM 576 C C . 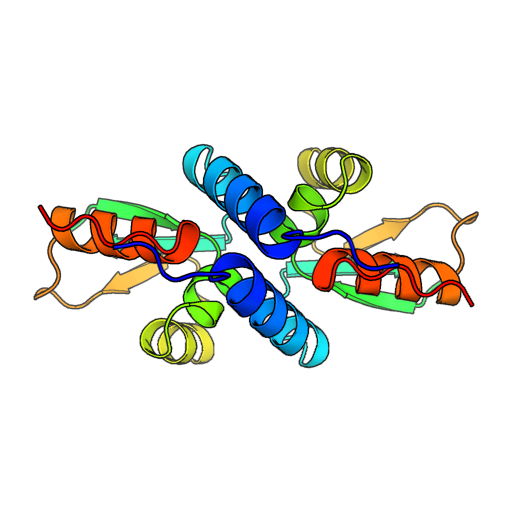ILE A 1 75 ? 5.734 -12.625 -6.918 1 92 75 ILE A C 1
ATOM 578 O O . ILE A 1 75 ? 5.941 -11.445 -7.207 1 92 75 ILE A O 1
ATOM 582 N N . LEU A 1 76 ? 5.293 -13.07 -5.742 1 94.44 76 LEU A N 1
ATOM 583 C CA . LEU A 1 76 ? 5.039 -12.133 -4.656 1 94.44 76 LEU A CA 1
ATOM 584 C C . LEU A 1 76 ? 6.301 -11.344 -4.312 1 94.44 76 LEU A C 1
ATOM 586 O O . LEU A 1 76 ? 6.258 -10.117 -4.172 1 94.44 76 LEU A O 1
ATOM 590 N N . SER A 1 77 ? 7.41 -12.039 -4.191 1 94.38 77 SER A N 1
ATOM 591 C CA . SER A 1 77 ? 8.68 -11.367 -3.928 1 94.38 77 SER A CA 1
ATOM 592 C C . SER A 1 77 ? 9 -10.344 -5.012 1 94.38 77 SER A C 1
ATOM 594 O O . SER A 1 77 ? 9.398 -9.219 -4.711 1 94.38 77 SER A O 1
ATOM 596 N N . PHE A 1 78 ? 8.766 -10.695 -6.176 1 91.38 78 PHE A N 1
ATOM 597 C CA . PHE A 1 78 ? 9.016 -9.797 -7.297 1 91.38 78 PHE A CA 1
ATOM 598 C C . PHE A 1 78 ? 8.18 -8.523 -7.168 1 91.38 78 PHE A C 1
ATOM 600 O O . PHE A 1 78 ? 8.688 -7.422 -7.375 1 91.38 78 PHE A O 1
ATOM 607 N N . CYS A 1 79 ? 6.922 -8.633 -6.832 1 94 79 CYS A N 1
ATOM 608 C CA . CYS A 1 79 ? 6.02 -7.496 -6.719 1 94 79 CYS A CA 1
ATOM 609 C C . CYS A 1 79 ? 6.531 -6.496 -5.688 1 94 79 CYS A C 1
ATOM 611 O O . CYS A 1 79 ? 6.328 -5.289 -5.828 1 94 79 CYS A O 1
ATOM 613 N N . TYR A 1 80 ? 7.27 -6.969 -4.734 1 95.69 80 TYR A N 1
ATOM 614 C CA . TYR A 1 80 ? 7.672 -6.102 -3.633 1 95.69 80 TYR A CA 1
ATOM 615 C C . TYR A 1 80 ? 9.125 -5.656 -3.793 1 95.69 80 TYR A C 1
ATOM 617 O O . TYR A 1 80 ? 9.586 -4.75 -3.094 1 95.69 80 TYR A O 1
ATOM 625 N N . THR A 1 81 ? 9.859 -6.293 -4.703 1 93.38 81 THR A N 1
ATOM 626 C CA . THR A 1 81 ? 11.281 -5.988 -4.738 1 93.38 81 THR A CA 1
ATOM 627 C C . THR A 1 81 ? 11.711 -5.586 -6.148 1 93.38 81 THR A C 1
ATOM 629 O O . THR A 1 81 ? 12.773 -4.98 -6.328 1 93.38 81 THR A O 1
ATOM 632 N N . GLY A 1 82 ? 10.953 -6.027 -7.129 1 90.69 82 GLY A N 1
ATOM 633 C CA . GLY A 1 82 ? 11.336 -5.82 -8.516 1 90.69 82 GLY A CA 1
ATOM 634 C C . GLY A 1 82 ? 12.406 -6.781 -8.992 1 90.69 82 GLY A C 1
ATOM 635 O O . GLY A 1 82 ? 12.992 -6.59 -10.062 1 90.69 82 GLY A O 1
ATOM 636 N N . ARG A 1 83 ? 12.773 -7.684 -8.203 1 86.75 83 ARG A N 1
ATOM 637 C CA . ARG A 1 83 ? 13.82 -8.641 -8.539 1 86.75 83 ARG A CA 1
ATOM 638 C C . ARG A 1 83 ? 13.234 -9.977 -8.977 1 86.75 83 ARG A C 1
ATOM 640 O O . ARG A 1 83 ? 12.305 -10.484 -8.344 1 86.75 83 ARG A O 1
ATOM 647 N N . LEU A 1 84 ? 13.586 -10.43 -10.195 1 75.25 84 LEU A N 1
ATOM 648 C CA . LEU A 1 84 ? 13.172 -11.75 -10.664 1 75.25 84 LEU A CA 1
ATOM 649 C C . LEU A 1 84 ? 14.195 -12.805 -10.258 1 75.25 84 LEU A C 1
ATOM 651 O O . LEU A 1 84 ? 15.406 -12.602 -10.414 1 75.25 84 LEU A O 1
ATOM 655 N N . SER A 1 85 ? 13.836 -13.648 -9.141 1 61.62 85 SER A N 1
ATOM 656 C CA . SER A 1 85 ? 14.766 -14.727 -8.836 1 61.62 85 SER A CA 1
ATOM 657 C C . SER A 1 85 ? 14.742 -15.805 -9.914 1 61.62 85 SER A C 1
ATOM 659 O O . SER A 1 85 ? 13.672 -16.266 -10.32 1 61.62 85 SER A O 1
ATOM 661 N N . MET A 1 86 ? 15.617 -15.625 -10.875 1 51.59 86 MET A N 1
ATOM 662 C CA . MET A 1 86 ? 15.758 -16.703 -11.852 1 51.59 86 MET A CA 1
ATOM 663 C C . MET A 1 86 ? 16.328 -17.953 -11.195 1 51.59 86 MET A C 1
ATOM 665 O O . MET A 1 86 ? 17.438 -17.922 -10.641 1 51.59 86 MET A O 1
ATOM 669 N N . ASN A 1 87 ? 15.703 -18.453 -10.242 1 43.31 87 ASN A N 1
ATOM 670 C CA . ASN A 1 87 ? 16.281 -19.781 -10.047 1 43.31 87 ASN A CA 1
ATOM 671 C C . ASN A 1 87 ? 16.062 -20.672 -11.266 1 43.31 87 ASN A C 1
ATOM 673 O O . ASN A 1 87 ? 15.047 -20.562 -11.953 1 43.31 87 ASN A O 1
ATOM 677 N N . MET B 1 1 ? 17.703 -10.539 -12.328 1 71.69 1 MET B N 1
ATOM 678 C CA . MET B 1 1 ? 17.625 -9.289 -13.078 1 71.69 1 MET B CA 1
ATOM 679 C C . MET B 1 1 ? 16.766 -8.273 -12.336 1 71.69 1 MET B C 1
ATOM 681 O O . MET B 1 1 ? 15.758 -8.633 -11.719 1 71.69 1 MET B O 1
ATOM 685 N N . GLU B 1 2 ? 17.312 -7.117 -12.078 1 77.56 2 GLU B N 1
ATOM 686 C CA . GLU B 1 2 ? 16.625 -6.082 -11.32 1 77.56 2 GLU B CA 1
ATOM 687 C C . GLU B 1 2 ? 16.109 -4.98 -12.242 1 77.56 2 GLU B C 1
ATOM 689 O O . GLU B 1 2 ? 16.766 -4.621 -13.219 1 77.56 2 GLU B O 1
ATOM 694 N N . ILE B 1 3 ? 14.812 -4.758 -12.234 1 83.06 3 ILE B N 1
ATOM 695 C CA . ILE B 1 3 ? 14.234 -3.643 -12.977 1 83.06 3 ILE B CA 1
ATOM 696 C C . ILE B 1 3 ? 14.633 -2.322 -12.32 1 83.06 3 ILE B C 1
ATOM 698 O O . ILE B 1 3 ? 14.32 -2.078 -11.156 1 83.06 3 ILE B O 1
ATOM 702 N N . PRO B 1 4 ? 15.359 -1.501 -13.055 1 82.06 4 PRO B N 1
ATOM 703 C CA . PRO B 1 4 ? 15.773 -0.224 -12.477 1 82.06 4 PRO B CA 1
ATOM 704 C C . PRO B 1 4 ? 14.594 0.662 -12.086 1 82.06 4 PRO B C 1
ATOM 706 O O . PRO B 1 4 ? 13.578 0.685 -12.789 1 82.06 4 PRO B O 1
ATOM 709 N N . ASN B 1 5 ? 14.57 1.299 -10.992 1 88.94 5 ASN B N 1
ATOM 710 C CA . ASN B 1 5 ? 13.594 2.273 -10.516 1 88.94 5 ASN B CA 1
ATOM 711 C C . ASN B 1 5 ? 12.219 1.643 -10.344 1 88.94 5 ASN B C 1
ATOM 713 O O . ASN B 1 5 ? 11.195 2.324 -10.461 1 88.94 5 ASN B O 1
ATOM 717 N N . PHE B 1 6 ? 12.195 0.336 -10.203 1 92 6 PHE B N 1
ATOM 718 C CA . PHE B 1 6 ? 10.945 -0.392 -10.016 1 92 6 PHE B CA 1
ATOM 719 C C . PHE B 1 6 ? 10.125 0.215 -8.883 1 92 6 PHE B C 1
ATOM 721 O O . PHE B 1 6 ? 8.93 0.48 -9.039 1 92 6 PHE B O 1
ATOM 728 N N . GLY B 1 7 ? 10.758 0.48 -7.773 1 94.62 7 GLY B N 1
ATOM 729 C CA . GLY B 1 7 ? 10.07 1.055 -6.629 1 94.62 7 GLY B CA 1
ATOM 730 C C . GLY B 1 7 ? 9.414 2.389 -6.934 1 94.62 7 GLY B C 1
ATOM 731 O O . GLY B 1 7 ? 8.297 2.658 -6.477 1 94.62 7 GLY B O 1
ATOM 732 N N . ASN B 1 8 ? 10.094 3.145 -7.742 1 93.69 8 ASN B N 1
ATOM 733 C CA . ASN B 1 8 ? 9.523 4.434 -8.125 1 93.69 8 ASN B CA 1
ATOM 734 C C . ASN B 1 8 ? 8.258 4.262 -8.953 1 93.69 8 ASN B C 1
ATOM 736 O O . ASN B 1 8 ? 7.297 5.016 -8.789 1 93.69 8 ASN B O 1
ATOM 740 N N . SER B 1 9 ? 8.281 3.303 -9.867 1 94.5 9 SER B N 1
ATOM 741 C CA . SER B 1 9 ? 7.109 3.041 -10.688 1 94.5 9 SER B CA 1
ATOM 742 C C . SER B 1 9 ? 5.938 2.557 -9.844 1 94.5 9 SER B C 1
ATOM 744 O O . SER B 1 9 ? 4.793 2.957 -10.07 1 94.5 9 SER B O 1
ATOM 746 N N . ILE B 1 10 ? 6.203 1.735 -8.93 1 95.81 10 ILE B N 1
ATOM 747 C CA . ILE B 1 10 ? 5.152 1.218 -8.062 1 95.81 10 ILE B CA 1
ATOM 748 C C . ILE B 1 10 ? 4.555 2.357 -7.238 1 95.81 10 ILE B C 1
ATOM 750 O O . ILE B 1 10 ? 3.332 2.469 -7.117 1 95.81 10 ILE B O 1
ATOM 754 N N . LEU B 1 11 ? 5.414 3.191 -6.688 1 96 11 LEU B N 1
ATOM 755 C CA . LEU B 1 11 ? 4.922 4.301 -5.875 1 96 11 LEU B CA 1
ATOM 756 C C . LEU B 1 11 ? 4.07 5.246 -6.711 1 96 11 LEU B C 1
ATOM 758 O O . LEU B 1 11 ? 3.066 5.777 -6.227 1 96 11 LEU B O 1
ATOM 762 N N . GLU B 1 12 ? 4.453 5.449 -7.961 1 95.94 12 GLU B N 1
ATOM 763 C CA . GLU B 1 12 ? 3.643 6.262 -8.867 1 95.94 12 GLU B CA 1
ATOM 764 C C . GLU B 1 12 ? 2.256 5.652 -9.062 1 95.94 12 GLU B C 1
ATOM 766 O O . GLU B 1 12 ? 1.254 6.371 -9.07 1 95.94 12 GLU B O 1
ATOM 771 N N . CYS B 1 13 ? 2.217 4.391 -9.266 1 97.06 13 CYS B N 1
ATOM 772 C CA . CYS B 1 13 ? 0.94 3.699 -9.414 1 97.06 13 CYS B CA 1
ATOM 773 C C . CYS B 1 13 ? 0.113 3.801 -8.133 1 97.06 13 CYS B C 1
ATOM 775 O O . CYS B 1 13 ? -1.093 4.047 -8.188 1 97.06 13 CYS B O 1
ATOM 777 N N . LEU B 1 14 ? 0.765 3.648 -7.031 1 97.75 14 LEU B N 1
ATOM 778 C CA . LEU B 1 14 ? 0.067 3.771 -5.754 1 97.75 14 LEU B CA 1
ATOM 779 C C . LEU B 1 14 ? -0.532 5.164 -5.598 1 97.75 14 LEU B C 1
ATOM 781 O O . LEU B 1 14 ? -1.651 5.312 -5.102 1 97.75 14 LEU B O 1
ATOM 785 N N . ASN B 1 15 ? 0.255 6.156 -6.008 1 97.56 15 ASN B N 1
ATOM 786 C CA . ASN B 1 15 ? -0.265 7.52 -5.949 1 97.56 15 ASN B CA 1
ATOM 787 C C . ASN B 1 15 ? -1.502 7.684 -6.828 1 97.56 15 ASN B C 1
ATOM 789 O O . ASN B 1 15 ? -2.469 8.336 -6.43 1 97.56 15 ASN B O 1
ATOM 793 N N . GLU B 1 16 ? -1.508 7.09 -8.008 1 97.56 16 GLU B N 1
ATOM 794 C CA . GLU B 1 16 ? -2.668 7.137 -8.891 1 97.56 16 GLU B CA 1
ATOM 795 C C . GLU B 1 16 ? -3.873 6.445 -8.258 1 97.56 16 GLU B C 1
ATOM 797 O O . GLU B 1 16 ? -5 6.934 -8.359 1 97.56 16 GLU B O 1
ATOM 802 N N . GLN B 1 17 ? -3.621 5.352 -7.719 1 97.12 17 GLN B N 1
ATOM 803 C CA . GLN B 1 17 ? -4.68 4.652 -7 1 97.12 17 GLN B CA 1
ATOM 804 C C . GLN B 1 17 ? -5.297 5.543 -5.922 1 97.12 17 GLN B C 1
ATOM 806 O O . GLN B 1 17 ? -6.52 5.645 -5.82 1 97.12 17 GLN B O 1
ATOM 811 N N . ARG B 1 18 ? -4.422 6.168 -5.113 1 97.25 18 ARG B N 1
ATOM 812 C CA . ARG B 1 18 ? -4.891 7.047 -4.047 1 97.25 18 ARG B CA 1
ATOM 813 C C . ARG B 1 18 ? -5.75 8.18 -4.605 1 97.25 18 ARG B C 1
ATOM 815 O O . ARG B 1 18 ? -6.82 8.477 -4.07 1 97.25 18 ARG B O 1
ATOM 822 N N . LEU B 1 19 ? -5.297 8.773 -5.691 1 96.06 19 LEU B N 1
ATOM 823 C CA . LEU B 1 19 ? -6.004 9.898 -6.297 1 96.06 19 LEU B CA 1
ATOM 824 C C . LEU B 1 19 ? -7.367 9.461 -6.824 1 96.06 19 LEU B C 1
ATOM 826 O O . LEU B 1 19 ? -8.305 10.266 -6.875 1 96.06 19 LEU B O 1
ATOM 830 N N . GLN B 1 20 ? -7.516 8.172 -7.078 1 96.19 20 GLN B N 1
ATOM 831 C CA . GLN B 1 20 ? -8.773 7.617 -7.574 1 96.19 20 GLN B CA 1
ATOM 832 C C . GLN B 1 20 ? -9.586 6.996 -6.438 1 96.19 20 GLN B C 1
ATOM 834 O O . GLN B 1 20 ? -10.68 6.48 -6.664 1 96.19 20 GLN B O 1
ATOM 839 N N . GLY B 1 21 ? -9.031 6.992 -5.207 1 95.5 21 GLY B N 1
ATOM 840 C CA . GLY B 1 21 ? -9.703 6.391 -4.066 1 95.5 21 GLY B CA 1
ATOM 841 C C . GLY B 1 21 ? -9.703 4.875 -4.109 1 95.5 21 GLY B C 1
ATOM 842 O O . GLY B 1 21 ? -10.562 4.23 -3.508 1 95.5 21 GLY B O 1
ATOM 843 N N . LEU B 1 22 ? -8.742 4.352 -4.867 1 94.44 22 LEU B N 1
ATOM 844 C CA . LEU B 1 22 ? -8.695 2.908 -5.07 1 94.44 22 LEU B CA 1
ATOM 845 C C . LEU B 1 22 ? -7.836 2.238 -4 1 94.44 22 LEU B C 1
ATOM 847 O O . LEU B 1 22 ? -6.734 2.701 -3.705 1 94.44 22 LEU B O 1
ATOM 851 N N . PHE B 1 23 ? -8.359 1.146 -3.377 1 94.69 23 PHE B N 1
ATOM 852 C CA . PHE B 1 23 ? -7.688 0.262 -2.434 1 94.69 23 PHE B CA 1
ATOM 853 C C . PHE B 1 23 ? -7.273 1.022 -1.18 1 94.69 23 PHE B C 1
ATOM 855 O O . PHE B 1 23 ? -6.375 0.592 -0.453 1 94.69 23 PHE B O 1
ATOM 862 N N . CYS B 1 24 ? -7.773 2.168 -0.919 1 96.69 24 CYS B N 1
ATOM 863 C CA . CYS B 1 24 ? -7.469 2.902 0.302 1 96.69 24 CYS B CA 1
ATOM 864 C C . CYS B 1 24 ? -8.156 2.271 1.507 1 96.69 24 CYS B C 1
ATOM 866 O O . CYS B 1 24 ? -9.359 1.996 1.467 1 96.69 24 CYS B O 1
ATOM 868 N N . ASP B 1 25 ? -7.387 2.162 2.598 1 95.75 25 ASP B N 1
ATOM 869 C CA . ASP B 1 25 ? -7.965 1.494 3.76 1 95.75 25 ASP B CA 1
ATOM 870 C C . ASP B 1 25 ? -8.023 2.436 4.961 1 95.75 25 ASP B C 1
ATOM 872 O O . ASP B 1 25 ? -8.367 2.016 6.07 1 95.75 25 ASP B O 1
ATOM 876 N N . VAL B 1 26 ? -7.672 3.709 4.801 1 96.31 26 VAL B N 1
ATOM 877 C CA . VAL B 1 26 ? -7.781 4.668 5.895 1 96.31 26 VAL B CA 1
ATOM 878 C C . VAL B 1 26 ? -8.195 6.031 5.348 1 96.31 26 VAL B C 1
ATOM 880 O O . VAL B 1 26 ? -7.836 6.395 4.227 1 96.31 26 VAL B O 1
ATOM 883 N N . SER B 1 27 ? -8.977 6.691 6.051 1 97.94 27 SER B N 1
ATOM 884 C CA . SER B 1 27 ? -9.273 8.102 5.848 1 97.94 27 SER B CA 1
ATOM 885 C C . SER B 1 27 ? -8.719 8.953 6.984 1 97.94 27 SER B C 1
ATOM 887 O O . SER B 1 27 ? -9.062 8.742 8.148 1 97.94 27 SER B O 1
ATOM 889 N N . VAL B 1 28 ? -7.863 9.859 6.684 1 96.62 28 VAL B N 1
ATOM 890 C CA . VAL B 1 28 ? -7.293 10.773 7.672 1 96.62 28 VAL B CA 1
ATOM 891 C C . VAL B 1 28 ? -8.086 12.078 7.688 1 96.62 28 VAL B C 1
ATOM 893 O O . VAL B 1 28 ? -8.188 12.758 6.668 1 96.62 28 VAL B O 1
ATOM 896 N N . VAL B 1 29 ? -8.617 12.406 8.82 1 97.75 29 VAL B N 1
ATOM 897 C CA . VAL B 1 29 ? -9.469 13.586 8.93 1 97.75 29 VAL B CA 1
ATOM 898 C C . VAL B 1 29 ? -8.695 14.719 9.594 1 97.75 29 VAL B C 1
ATOM 900 O O . VAL B 1 29 ? -8.125 14.539 10.672 1 97.75 29 VAL B O 1
ATOM 903 N N . VAL B 1 30 ? -8.656 15.781 8.883 1 96.06 30 VAL B N 1
ATOM 904 C CA . VAL B 1 30 ? -8.031 17 9.375 1 96.06 30 VAL B CA 1
ATOM 905 C C . VAL B 1 30 ? -9.031 18.156 9.328 1 96.06 30 VAL B C 1
ATOM 907 O O . VAL B 1 30 ? -9.422 18.594 8.242 1 96.06 30 VAL B O 1
ATOM 910 N N . LYS B 1 31 ? -9.422 18.625 10.484 1 96.06 31 LYS B N 1
ATOM 911 C CA . LYS B 1 31 ? -10.383 19.719 10.609 1 96.06 31 LYS B CA 1
ATOM 912 C C . LYS B 1 31 ? -11.602 19.484 9.719 1 96.06 31 LYS B C 1
ATOM 914 O O . LYS B 1 31 ? -12.008 20.359 8.969 1 96.06 31 LYS B O 1
ATOM 919 N N . GLY B 1 32 ? -12.086 18.344 9.734 1 95.56 32 GLY B N 1
ATOM 920 C CA . GLY B 1 32 ? -13.328 18 9.055 1 95.56 32 GLY B CA 1
ATOM 921 C C . GLY B 1 32 ? -13.125 17.578 7.613 1 95.56 32 GLY B C 1
ATOM 922 O O . GLY B 1 32 ? -14.07 17.141 6.949 1 95.56 32 GLY B O 1
ATOM 923 N N . HIS B 1 33 ? -11.945 17.672 7.027 1 97 33 HIS B N 1
ATOM 924 C CA . HIS B 1 33 ? -11.641 17.234 5.672 1 97 33 HIS B CA 1
ATOM 925 C C . HIS B 1 33 ? -11.031 15.828 5.668 1 97 33 HIS B C 1
ATOM 927 O O . HIS B 1 33 ? -10.047 15.57 6.359 1 97 33 HIS B O 1
ATOM 933 N N . ALA B 1 34 ? -11.602 14.992 4.891 1 97.19 34 ALA B N 1
ATOM 934 C CA . ALA B 1 34 ? -11.141 13.609 4.832 1 97.19 34 ALA B CA 1
ATOM 935 C C . ALA B 1 34 ? -10.211 13.383 3.641 1 97.19 34 ALA B C 1
ATOM 937 O O . ALA B 1 34 ? -10.5 13.828 2.527 1 97.19 34 ALA B O 1
ATOM 938 N N . PHE B 1 35 ? -9.109 12.703 3.914 1 97.12 35 PHE B N 1
ATOM 939 C CA . PHE B 1 35 ? -8.141 12.289 2.9 1 97.12 35 PHE B CA 1
ATOM 940 C C . PHE B 1 35 ? -7.969 10.773 2.895 1 97.12 35 PHE B C 1
ATOM 942 O O . PHE B 1 35 ? -7.535 10.195 3.889 1 97.12 35 PHE B O 1
ATOM 949 N N . LYS B 1 36 ? -8.281 10.164 1.789 1 97.69 36 LYS B N 1
ATOM 950 C CA . LYS B 1 36 ? -8.109 8.719 1.666 1 97.69 36 LYS B CA 1
ATOM 951 C C . LYS B 1 36 ? -6.656 8.359 1.375 1 97.69 36 LYS B C 1
ATOM 953 O O . LYS B 1 36 ? -5.977 9.062 0.626 1 97.69 36 LYS B O 1
ATOM 958 N N . ALA B 1 37 ? -6.25 7.258 1.991 1 97.94 37 ALA B N 1
ATOM 959 C CA . ALA B 1 37 ? -4.871 6.82 1.78 1 97.94 37 ALA B CA 1
ATOM 960 C C . ALA B 1 37 ? -4.715 5.332 2.086 1 97.94 37 ALA B C 1
ATOM 962 O O . ALA B 1 37 ? -5.672 4.672 2.496 1 97.94 37 ALA B O 1
ATOM 963 N N . HIS B 1 38 ? -3.582 4.867 1.739 1 98.25 38 HIS B N 1
ATOM 964 C CA . HIS B 1 38 ? -3.178 3.525 2.148 1 98.25 38 HIS B CA 1
ATOM 965 C C . HIS B 1 38 ? -2.385 3.562 3.451 1 98.25 38 HIS B C 1
ATOM 967 O O . HIS B 1 38 ? -1.343 4.219 3.527 1 98.25 38 HIS B O 1
ATOM 973 N N . ARG B 1 39 ? -2.771 2.82 4.52 1 96.81 39 ARG B N 1
ATOM 974 C CA . ARG B 1 39 ? -2.059 2.764 5.793 1 96.81 39 ARG B CA 1
ATOM 975 C C . ARG B 1 39 ? -0.605 2.348 5.586 1 96.81 39 ARG B C 1
ATOM 977 O O . ARG B 1 39 ? 0.307 2.971 6.133 1 96.81 39 ARG B O 1
ATOM 984 N N . ALA B 1 40 ? -0.414 1.317 4.785 1 96.94 40 ALA B N 1
ATOM 985 C CA . ALA B 1 40 ? 0.911 0.736 4.59 1 96.94 40 ALA B CA 1
ATOM 986 C C . ALA B 1 40 ? 1.873 1.754 3.98 1 96.94 40 ALA B C 1
ATOM 988 O O . ALA B 1 40 ? 3.033 1.84 4.387 1 96.94 40 ALA B O 1
ATOM 989 N N . VAL B 1 41 ? 1.438 2.564 2.977 1 98 41 VAL B N 1
ATOM 990 C CA . VAL B 1 41 ? 2.291 3.549 2.318 1 98 41 VAL B CA 1
ATOM 991 C C . VAL B 1 41 ? 2.645 4.664 3.301 1 98 41 VAL B C 1
ATOM 993 O O . VAL B 1 41 ? 3.809 5.055 3.414 1 98 41 VAL B O 1
ATOM 996 N N . LEU B 1 42 ? 1.642 5.164 4.043 1 96.62 42 LEU B N 1
ATOM 997 C CA . LEU B 1 42 ? 1.898 6.211 5.027 1 96.62 42 LEU B CA 1
ATOM 998 C C . LEU B 1 42 ? 2.865 5.723 6.098 1 96.62 42 LEU B C 1
ATOM 1000 O O . LEU B 1 42 ? 3.805 6.434 6.465 1 96.62 42 LEU B O 1
ATOM 1004 N N . ALA B 1 43 ? 2.672 4.488 6.605 1 96.69 43 ALA B N 1
ATOM 1005 C CA . ALA B 1 43 ? 3.531 3.916 7.637 1 96.69 43 ALA B CA 1
ATOM 1006 C C . ALA B 1 43 ? 4.945 3.691 7.113 1 96.69 43 ALA B C 1
ATOM 1008 O O . ALA B 1 43 ? 5.918 3.781 7.867 1 96.69 43 ALA B O 1
ATOM 1009 N N . ALA B 1 44 ? 5.051 3.408 5.859 1 96.19 44 ALA B N 1
ATOM 1010 C CA . ALA B 1 44 ? 6.352 3.182 5.234 1 96.19 44 ALA B CA 1
ATOM 1011 C C . ALA B 1 44 ? 7.121 4.492 5.074 1 96.19 44 ALA B C 1
ATOM 1013 O O . ALA B 1 44 ? 8.352 4.504 5.102 1 96.19 44 ALA B O 1
ATOM 1014 N N . SER B 1 45 ? 6.418 5.598 4.895 1 93.31 45 SER B N 1
ATOM 1015 C CA . SER B 1 45 ? 7.023 6.883 4.551 1 93.31 45 SER B CA 1
ATOM 1016 C C . SER B 1 45 ? 7.281 7.727 5.797 1 93.31 45 SER B C 1
ATOM 1018 O O . SER B 1 45 ? 8.094 8.648 5.77 1 93.31 45 SER B O 1
ATOM 1020 N N . SER B 1 46 ? 6.555 7.477 6.898 1 91.69 46 SER B N 1
ATOM 1021 C CA . SER B 1 46 ? 6.574 8.336 8.07 1 91.69 46 SER B CA 1
ATOM 1022 C C . SER B 1 46 ? 6.469 7.527 9.359 1 91.69 46 SER B C 1
ATOM 1024 O O . SER B 1 46 ? 5.535 6.742 9.531 1 91.69 46 SER B O 1
ATOM 1026 N N . SER B 1 47 ? 7.379 7.75 10.305 1 91.12 47 SER B N 1
ATOM 1027 C CA . SER B 1 47 ? 7.344 7.094 11.609 1 91.12 47 SER B CA 1
ATOM 1028 C C . SER B 1 47 ? 6.125 7.527 12.414 1 91.12 47 SER B C 1
ATOM 1030 O O . SER B 1 47 ? 5.594 6.75 13.211 1 91.12 47 SER B O 1
ATOM 1032 N N . TYR B 1 48 ? 5.727 8.656 12.258 1 90.44 48 TYR B N 1
ATOM 1033 C CA . TYR B 1 48 ? 4.531 9.141 12.938 1 90.44 48 TYR B CA 1
ATOM 1034 C C . TYR B 1 48 ? 3.314 8.305 12.555 1 90.44 48 TYR B C 1
ATOM 1036 O O . TYR B 1 48 ? 2.596 7.809 13.43 1 90.44 48 TYR B O 1
ATOM 1044 N N . PHE B 1 49 ? 3.125 8.117 11.289 1 93.88 49 PHE B N 1
ATOM 1045 C CA . PHE B 1 49 ? 1.979 7.336 10.836 1 93.88 49 PHE B CA 1
ATOM 1046 C C . PHE B 1 49 ? 2.148 5.863 11.18 1 93.88 49 PHE B C 1
ATOM 1048 O O . PHE B 1 49 ? 1.172 5.18 11.492 1 93.88 49 PHE B O 1
ATOM 1055 N N . ARG B 1 50 ? 3.377 5.426 11.117 1 94.38 50 ARG B N 1
ATOM 1056 C CA . ARG B 1 50 ? 3.637 4.051 11.531 1 94.38 50 ARG B CA 1
ATOM 1057 C C . ARG B 1 50 ? 3.15 3.811 12.961 1 94.38 50 ARG B C 1
ATOM 1059 O O . ARG B 1 50 ? 2.438 2.84 13.219 1 94.38 50 ARG B O 1
ATOM 1066 N N . ASP B 1 51 ? 3.447 4.656 13.891 1 92.75 51 ASP B N 1
ATOM 1067 C CA . ASP B 1 51 ? 3.023 4.547 15.281 1 92.75 51 ASP B CA 1
ATOM 1068 C C . ASP B 1 51 ? 1.511 4.719 15.414 1 92.75 51 ASP B C 1
ATOM 1070 O O . ASP B 1 51 ? 0.857 3.977 16.156 1 92.75 51 ASP B O 1
ATOM 1074 N N . LEU B 1 52 ? 1.013 5.594 14.727 1 91.38 52 LEU B N 1
ATOM 1075 C CA . LEU B 1 52 ? -0.413 5.898 14.773 1 91.38 52 LEU B CA 1
ATOM 1076 C C . LEU B 1 52 ? -1.243 4.688 14.367 1 91.38 52 LEU B C 1
ATOM 1078 O O . LEU B 1 52 ? -2.227 4.352 15.023 1 91.38 52 LEU B O 1
ATO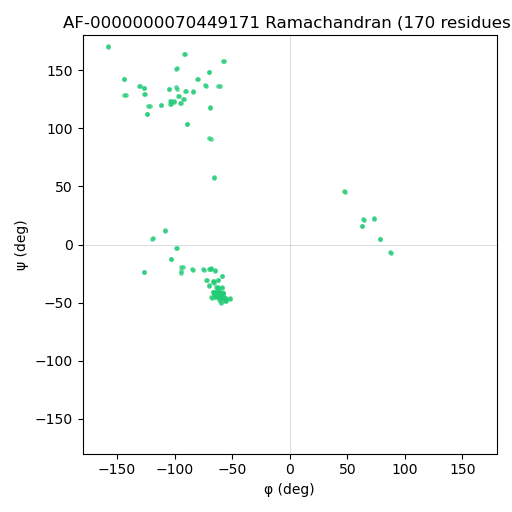M 1082 N N . PHE B 1 53 ? -0.812 4.043 13.266 1 93.62 53 PHE B N 1
ATOM 1083 C CA . PHE B 1 53 ? -1.605 2.947 12.719 1 93.62 53 PHE B CA 1
ATOM 1084 C C . PHE B 1 53 ? -1.287 1.639 13.43 1 93.62 53 PHE B C 1
ATOM 1086 O O . PHE B 1 53 ? -2.033 0.665 13.312 1 93.62 53 PHE B O 1
ATOM 1093 N N . HIS B 1 54 ? -0.143 1.583 14.039 1 90.44 54 HIS B N 1
ATOM 1094 C CA . HIS B 1 54 ? 0.149 0.417 14.867 1 90.44 54 HIS B CA 1
ATOM 1095 C C . HIS B 1 54 ? -0.835 0.301 16.016 1 90.44 54 HIS B C 1
ATOM 1097 O O . HIS B 1 54 ? -1.218 -0.806 16.406 1 90.44 54 HIS B O 1
ATOM 1103 N N . SER B 1 55 ? -1.3 1.37 16.453 1 87.25 55 SER B N 1
ATOM 1104 C CA . SER B 1 55 ? -2.152 1.419 17.641 1 87.25 55 SER B CA 1
ATOM 1105 C C . SER B 1 55 ? -3.629 1.378 17.25 1 87.25 55 SER B C 1
ATOM 1107 O O . SER B 1 55 ? -4.473 0.992 18.062 1 87.25 55 SER B O 1
ATOM 1109 N N . SER B 1 56 ? -3.842 1.704 15.992 1 87 56 SER B N 1
ATOM 1110 C CA . SER B 1 56 ? -5.246 1.831 15.617 1 87 56 SER B CA 1
ATOM 1111 C C . SER B 1 56 ? -5.555 1.037 14.352 1 87 56 SER B C 1
ATOM 1113 O O . SER B 1 56 ? -4.793 1.082 13.383 1 87 56 SER B O 1
ATOM 1115 N N . LYS B 1 57 ? -6.676 0.344 14.398 1 88.44 57 LYS B N 1
ATOM 1116 C CA . LYS B 1 57 ? -7.156 -0.358 13.211 1 88.44 57 LYS B CA 1
ATOM 1117 C C . LYS B 1 57 ? -8.383 0.333 12.625 1 88.44 57 LYS B C 1
ATOM 1119 O O . LYS B 1 57 ? -9 -0.181 11.688 1 88.44 57 LYS B O 1
ATOM 1124 N N . SER B 1 58 ? -8.648 1.555 13.094 1 94.44 58 SER B N 1
ATOM 1125 C CA . SER B 1 58 ? -9.836 2.271 12.641 1 94.44 58 SER B CA 1
ATOM 1126 C C . SER B 1 58 ? -9.695 2.711 11.188 1 94.44 58 SER B C 1
ATOM 1128 O O . SER B 1 58 ? -8.609 3.084 10.75 1 94.44 58 SER B O 1
ATOM 1130 N N . ALA B 1 59 ? -10.898 2.725 10.57 1 94.75 59 ALA B N 1
ATOM 1131 C CA . ALA B 1 59 ? -10.914 3.164 9.18 1 94.75 59 ALA B CA 1
ATOM 1132 C C . ALA B 1 59 ? -10.75 4.68 9.078 1 94.75 59 ALA B C 1
ATOM 1134 O O . ALA B 1 59 ? -10.445 5.207 8.008 1 94.75 59 ALA B O 1
ATOM 1135 N N . VAL B 1 60 ? -11.055 5.301 10.164 1 96.62 60 VAL B N 1
ATOM 1136 C CA . VAL B 1 60 ? -10.961 6.758 10.195 1 96.62 60 VAL B CA 1
ATOM 1137 C C . VAL B 1 60 ? -10.086 7.191 11.375 1 96.62 60 VAL B C 1
ATOM 1139 O O . VAL B 1 60 ? -10.258 6.703 12.492 1 96.62 60 VAL B O 1
ATOM 1142 N N . VAL B 1 61 ? -9.148 8.016 11.094 1 96.12 61 VAL B N 1
ATOM 1143 C CA . VAL B 1 61 ? -8.281 8.562 12.133 1 96.12 61 VAL B CA 1
ATOM 1144 C C . VAL B 1 61 ? -8.273 10.086 12.047 1 96.12 61 VAL B C 1
ATOM 1146 O O . VAL B 1 61 ? -8.195 10.648 10.953 1 96.12 61 VAL B O 1
ATOM 1149 N N . GLU B 1 62 ? -8.391 10.703 13.172 1 95.75 62 GLU B N 1
ATOM 1150 C CA . GLU B 1 62 ? -8.367 12.156 13.227 1 95.75 62 GLU B CA 1
ATOM 1151 C C . GLU B 1 62 ? -7.039 12.672 13.773 1 95.75 62 GLU B C 1
ATOM 1153 O O . GLU B 1 62 ? -6.531 12.148 14.773 1 95.75 62 GLU B O 1
ATOM 1158 N N . LEU B 1 63 ? -6.496 13.672 13.094 1 95.06 63 LEU B N 1
ATOM 1159 C CA . LEU B 1 63 ? -5.23 14.242 13.539 1 95.06 63 LEU B CA 1
ATOM 1160 C C . LEU B 1 63 ? -5.465 15.414 14.484 1 95.06 63 LEU B C 1
ATOM 1162 O O . LEU B 1 63 ? -6.562 15.977 14.516 1 95.06 63 LEU B O 1
ATOM 1166 N N . PRO B 1 64 ? -4.402 15.82 15.234 1 91.81 64 PRO B N 1
ATOM 1167 C CA . PRO B 1 64 ? -4.516 16.953 16.156 1 91.81 64 PRO B CA 1
ATOM 1168 C C . PRO B 1 64 ? -4.961 18.234 15.469 1 91.81 64 PRO B C 1
ATOM 1170 O O . PRO B 1 64 ? -4.672 18.438 14.281 1 91.81 64 PRO B O 1
ATOM 1173 N N . ALA B 1 65 ? -5.523 19.188 16.188 1 92 65 ALA B N 1
ATOM 1174 C CA . ALA B 1 65 ? -6.121 20.422 15.68 1 92 65 ALA B CA 1
ATOM 1175 C C . ALA B 1 65 ? -5.059 21.359 15.102 1 92 65 ALA B C 1
ATOM 1177 O O . ALA B 1 65 ? -5.371 22.25 14.312 1 92 65 ALA B O 1
ATOM 1178 N N . ALA B 1 66 ? -3.869 21.156 15.477 1 90.5 66 ALA B N 1
ATOM 1179 C CA . ALA B 1 66 ? -2.781 22 15 1 90.5 66 ALA B CA 1
ATOM 1180 C C . ALA B 1 66 ? -2.498 21.766 13.523 1 90.5 66 ALA B C 1
ATOM 1182 O O . ALA B 1 66 ? -1.922 22.609 12.844 1 90.5 66 ALA B O 1
ATOM 1183 N N . VAL B 1 67 ? -2.926 20.609 13.031 1 91.19 67 VAL B N 1
ATOM 1184 C CA . VAL B 1 67 ? -2.656 20.281 11.633 1 91.19 67 VAL B CA 1
ATOM 1185 C C . VAL B 1 67 ? -3.717 20.922 10.742 1 91.19 67 VAL B C 1
ATOM 1187 O O . VAL B 1 67 ? -4.91 20.844 11.031 1 91.19 67 VAL B O 1
ATOM 1190 N N . GLN B 1 68 ? -3.193 21.609 9.664 1 91.31 68 GLN B N 1
ATOM 1191 C CA . GLN B 1 68 ? -4.09 22.234 8.703 1 91.31 68 GLN B CA 1
ATOM 1192 C C . GLN B 1 68 ? -4.297 21.359 7.48 1 91.31 68 GLN B C 1
ATOM 1194 O O . GLN B 1 68 ? -3.365 20.688 7.02 1 91.31 68 GLN B O 1
ATOM 1199 N N . PRO B 1 69 ? -5.492 21.438 6.758 1 94.81 69 PRO B N 1
ATOM 1200 C CA . PRO B 1 69 ? -5.781 20.594 5.594 1 94.81 69 PRO B CA 1
ATOM 1201 C C . PRO B 1 69 ? -4.801 20.828 4.445 1 94.81 69 PRO B C 1
ATOM 1203 O O . PRO B 1 69 ? -4.332 19.859 3.83 1 94.81 69 PRO B O 1
ATOM 1206 N N . GLN B 1 70 ? -4.492 22.047 4.172 1 91.06 70 GLN B N 1
ATOM 1207 C CA . GLN B 1 70 ? -3.596 22.328 3.057 1 91.06 70 GLN B CA 1
ATOM 1208 C C . GLN B 1 70 ? -2.199 21.766 3.318 1 91.06 70 GLN B C 1
ATOM 1210 O O . GLN B 1 70 ? -1.558 21.234 2.408 1 91.06 70 GLN B O 1
ATOM 1215 N N . SER B 1 71 ? -1.745 21.938 4.535 1 89.94 71 SER B N 1
ATOM 1216 C CA . SER B 1 71 ? -0.438 21.391 4.902 1 89.94 71 SER B CA 1
ATOM 1217 C C . SER B 1 71 ? -0.43 19.875 4.84 1 89.94 71 SER B C 1
ATOM 1219 O O . SER B 1 71 ? 0.534 19.266 4.363 1 89.94 71 SER B O 1
ATOM 1221 N N . PHE B 1 72 ? -1.493 19.25 5.336 1 94.12 72 PHE B N 1
ATOM 1222 C CA . PHE B 1 72 ? -1.563 17.797 5.316 1 94.12 72 PHE B CA 1
ATOM 1223 C C . PHE B 1 72 ? -1.583 17.266 3.883 1 94.12 72 PHE B C 1
ATOM 1225 O O . PHE B 1 72 ? -0.973 16.25 3.58 1 94.12 72 PHE B O 1
ATOM 1232 N N . GLN B 1 73 ? -2.273 18 2.979 1 94.12 73 GLN B N 1
ATOM 1233 C CA . GLN B 1 73 ? -2.299 17.609 1.571 1 94.12 73 GLN B CA 1
ATOM 1234 C C . GLN B 1 73 ? -0.887 17.547 0.996 1 94.12 73 GLN B C 1
ATOM 1236 O O . GLN B 1 73 ? -0.569 16.625 0.228 1 94.12 73 GLN B O 1
ATOM 1241 N N . GLN B 1 74 ? -0.042 18.516 1.344 1 89.94 74 GLN B N 1
ATOM 1242 C CA . GLN B 1 74 ? 1.343 18.516 0.884 1 89.94 74 GLN B CA 1
ATOM 1243 C C . GLN B 1 74 ? 2.125 17.344 1.47 1 89.94 74 GLN B C 1
ATOM 1245 O O . GLN B 1 74 ? 2.939 16.734 0.78 1 89.94 74 GLN B O 1
ATOM 1250 N N . ILE B 1 75 ? 1.889 17.109 2.752 1 91.88 75 ILE B N 1
ATOM 1251 C CA . ILE B 1 75 ? 2.553 16 3.428 1 91.88 75 ILE B CA 1
ATOM 1252 C C . ILE B 1 75 ? 2.162 14.68 2.762 1 91.88 75 ILE B C 1
ATOM 1254 O O . ILE B 1 75 ? 3.023 13.852 2.465 1 91.88 75 ILE B O 1
ATOM 1258 N N . LEU B 1 76 ? 0.851 14.547 2.553 1 94.31 76 LEU B N 1
ATOM 1259 C CA . LEU B 1 76 ? 0.339 13.352 1.893 1 94.31 76 LEU B CA 1
ATOM 1260 C C . LEU B 1 76 ? 0.967 13.18 0.513 1 94.31 76 LEU B C 1
ATOM 1262 O O . LEU B 1 76 ? 1.408 12.086 0.159 1 94.31 76 LEU B O 1
ATOM 1266 N N . SER B 1 77 ? 1.019 14.258 -0.244 1 94.31 77 SER B N 1
ATOM 1267 C CA . SER B 1 77 ? 1.659 14.211 -1.554 1 94.31 77 SER B CA 1
ATOM 1268 C C . SER B 1 77 ? 3.113 13.766 -1.442 1 94.31 77 SER B C 1
ATOM 1270 O O . SER B 1 77 ? 3.57 12.914 -2.211 1 94.31 77 SER B O 1
ATOM 1272 N N . PHE B 1 78 ? 3.76 14.25 -0.507 1 91.19 78 PHE B N 1
ATOM 1273 C CA . PHE B 1 78 ? 5.156 13.891 -0.292 1 91.19 78 PHE B CA 1
ATOM 1274 C C . PHE B 1 78 ? 5.289 12.391 -0.031 1 91.19 78 PHE B C 1
ATOM 1276 O O . PHE B 1 78 ? 6.176 11.734 -0.581 1 91.19 78 PHE B O 1
ATOM 1283 N N . CYS B 1 79 ? 4.449 11.812 0.79 1 93.81 79 CYS B N 1
ATOM 1284 C CA . CYS B 1 79 ? 4.508 10.398 1.138 1 93.81 79 CYS B CA 1
ATOM 1285 C C . CYS B 1 79 ? 4.379 9.523 -0.105 1 93.81 79 CYS B C 1
ATOM 1287 O O . CYS B 1 79 ? 4.973 8.445 -0.174 1 93.81 79 CYS B O 1
ATOM 1289 N N . TYR B 1 80 ? 3.717 10.023 -1.115 1 95.62 80 TYR B N 1
ATOM 1290 C CA . TYR B 1 80 ? 3.432 9.188 -2.279 1 95.62 80 TYR B CA 1
ATOM 1291 C C . TYR B 1 80 ? 4.371 9.523 -3.432 1 95.62 80 TYR B C 1
ATOM 1293 O O . TYR B 1 80 ? 4.438 8.789 -4.422 1 95.62 80 TYR B O 1
ATOM 1301 N N . THR B 1 81 ? 5.098 10.641 -3.314 1 93.31 81 THR B N 1
ATOM 1302 C CA . THR B 1 81 ? 5.871 11.047 -4.48 1 93.31 81 THR B CA 1
ATOM 1303 C C . THR B 1 81 ? 7.336 11.266 -4.113 1 93.31 81 THR B C 1
ATOM 1305 O O . THR B 1 81 ? 8.203 11.281 -4.984 1 93.31 81 THR B O 1
ATOM 1308 N N . GLY B 1 82 ? 7.574 11.539 -2.854 1 90.44 82 GLY B N 1
ATOM 1309 C CA . GLY B 1 82 ? 8.914 11.891 -2.404 1 90.44 82 GLY B CA 1
ATOM 1310 C C . GLY B 1 82 ? 9.289 13.328 -2.721 1 90.44 82 GLY B C 1
ATOM 1311 O O . GLY B 1 82 ? 10.453 13.703 -2.617 1 90.44 82 GLY B O 1
ATOM 1312 N N . ARG B 1 83 ? 8.406 14.062 -3.23 1 86.56 83 ARG B N 1
ATOM 1313 C CA . ARG B 1 83 ? 8.672 15.445 -3.613 1 86.56 83 ARG B CA 1
ATOM 1314 C C . ARG B 1 83 ? 8.141 16.422 -2.564 1 86.56 83 ARG B C 1
ATOM 1316 O O . ARG B 1 83 ? 7.02 16.266 -2.08 1 86.56 83 ARG B O 1
ATOM 1323 N N . LEU B 1 84 ? 9.023 17.281 -2.035 1 75 84 LEU B N 1
ATOM 1324 C CA . LEU B 1 84 ? 8.602 18.328 -1.115 1 75 84 LEU B CA 1
ATOM 1325 C C . LEU B 1 84 ? 8.219 19.594 -1.873 1 75 84 LEU B C 1
ATOM 1327 O O . LEU B 1 84 ? 8.938 20.031 -2.781 1 75 84 LEU B O 1
ATOM 1331 N N . SER B 1 85 ? 6.828 19.859 -2.014 1 60.97 85 SER B N 1
ATOM 1332 C CA . SER B 1 85 ? 6.469 21.125 -2.645 1 60.97 85 SER B CA 1
ATOM 1333 C C . SER B 1 85 ? 6.836 22.312 -1.755 1 60.97 85 SER B C 1
ATOM 1335 O O . SER B 1 85 ? 6.527 22.312 -0.562 1 60.97 85 SER B O 1
ATOM 1337 N N . MET B 1 86 ? 8.031 22.797 -1.955 1 51.41 86 MET B N 1
ATOM 1338 C CA . MET B 1 86 ? 8.383 24.031 -1.26 1 51.41 86 MET B CA 1
ATOM 1339 C C . MET B 1 86 ? 7.531 25.188 -1.75 1 51.41 86 MET B C 1
ATOM 1341 O O . MET B 1 86 ? 7.543 25.516 -2.938 1 51.41 86 MET B O 1
ATOM 1345 N N . ASN B 1 87 ? 6.281 25.078 -1.659 1 42.81 87 ASN B N 1
ATOM 1346 C CA . ASN B 1 87 ? 5.762 26.422 -1.871 1 42.81 87 ASN B CA 1
ATOM 1347 C C . ASN B 1 87 ? 6.219 27.375 -0.773 1 42.81 87 ASN B C 1
ATOM 1349 O O . ASN B 1 87 ? 6.371 26.969 0.381 1 42.81 87 ASN B O 1
#

Secondary structure (DSSP, 8-state):
-BPTTHHHHHHHHHHHHHHTT-S--EEEEETTEEEEE-HHHHHHH-HHHHHHHHH---SEEE--TT--HHHHHHHHHHHHH-B----/-BPTTHHHHHHHHHHHHHHTT-S--EEEEETTEEEEE-HHHHHHH-HHHHHHHHH---SEEE--TT--HHHHHHHHHHHHH-B----

pLDDT: mean 91.9, std 9.1, range [42.81, 98.25]

InterPro domains:
  IPR000210 BTB/POZ domain [PF00651] (14-86)
  IPR000210 BTB/POZ domain [PS50097] (24-87)
  IPR000210 BTB/POZ domain [SM00225] (24-87)
  IPR011333 SKP1/BTB/POZ domain superfamily [G3DSA:3.30.710.10] (1-87)
  IPR011333 SKP1/BTB/POZ domain superfamily [SSF54695] (2-86)
  IPR050457 Zinc finger and BTB domain-containing [PTHR46105] (1-87)

Organism: Serinus canaria (NCBI:txid9135)

Nearest PDB structures (foldseek):
  3ga1-assembly1_A  TM=9.803E-01  e=2.339E-15  Homo sapiens
  3ga1-assembly1_B  TM=9.667E-01  e=3.267E-15  Homo sapiens
  4u2n-assembly2_B  TM=9.534E-01  e=7.543E-14  Homo sapiens
  9b9v-assembly1_A  TM=9.566E-01  e=1.868E-10  Homo sapiens
  7t0t-assembly2_D  TM=9.421E-01  e=3.421E-08  Homo sapiens

Radius of gyration: 16.4 Å; Cα contacts (8 Å, |Δi|>4): 265; chains: 2; bounding box: 31×51×32 Å

Solvent-accessible surface area (backbone atoms only — not comparable to full-atom values): 9495 Å² total; per-residue (Å²): 96,70,52,81,65,38,28,40,54,35,31,49,40,43,38,51,30,38,77,69,64,47,72,46,64,29,30,45,30,29,88,87,43,76,43,67,30,44,58,50,55,43,31,42,61,30,68,66,45,33,56,54,50,73,76,40,87,60,54,63,46,75,57,65,86,87,50,48,54,72,59,48,52,49,51,53,49,21,57,41,67,35,38,53,79,78,122,97,71,54,82,66,38,28,40,54,35,30,48,39,44,38,51,30,36,78,68,62,46,73,47,64,29,29,43,30,30,88,87,44,76,42,65,30,44,58,49,55,43,31,42,62,31,68,67,44,32,56,54,50,72,76,42,88,59,54,62,46,75,57,67,86,85,51,50,56,72,59,47,51,51,51,54,48,21,56,42,68,35,38,53,80,78,119

Sequence (174 aa):
MEIPNFGNSILECLNEQRLQGLFCDVSVVVKGHAFKAHRAVLAASSSYFRDLFHSSKSAVVELPAAVQPQSFQQILSFCYTGRLSMNMEIPNFGNSILECLNEQRLQGLFCDVSVVVKGHAFKAHRAVLAASSSYFRDLFHSSKSAVVELPAAVQPQSFQQILSFCYTGRLSMN

Foldseek 3Di:
DDDPCVVQVVLVVQVVCQVVLHPFQAWEDAPRDTGTHHLVLCLVQDVVSVVVCVVDNDRYDYDDNVDDPVNVVQVRVCSSNVDRPPD/DDDPCVVQVVLVVQVVCQVVLHPFQAWEDAPRDTGTHHLVLCLVQDVVSVVVCVVDNDRYDYDDNVDDPVNVVQVVVCSSNVDRPPD